Protein AF-A0A1J3E9P4-F1 (afdb_monomer_lite)

Radius of gyration: 23.49 Å; chains: 1; bounding box: 62×69×35 Å

Secondary structure (DSSP, 8-state):
-------------------------TT----HHHHHHHTT-SS--HHHHHHHHHT-SS---HHHHHHHHHHHHHHHSS-TTGGGSPPPHHHHHHTTT---

Foldseek 3Di:
DDDDDDDDDDDPDDDDPPDDDDDPPPPDQADPLCCVQDVPPPFDFLLNLVCCLVVVDPDPDPLSSVLSVQLNVVQPVVDPPRRRHGRHRVSSVVSVPDDD

Sequence (100 aa):
ESPEVEDRKGKKKRKTVAGGRTKEIHGRTGGPMWAALFSEVQKPTPSWIFDKLMRGRKYKDPLTRFRLALILLVEGLLCPRSGSTNIRCNVVEMVADIEG

Organism: Noccaea caerulescens (NCBI:txid107243)

pLDDT: mean 71.79, std 20.2, range [37.03, 93.06]

Structure (mmCIF, N/CA/C/O backbone):
data_AF-A0A1J3E9P4-F1
#
_entry.id   AF-A0A1J3E9P4-F1
#
loop_
_atom_site.group_PDB
_atom_site.id
_atom_site.type_symbol
_atom_site.label_atom_id
_atom_site.label_alt_id
_atom_site.label_comp_id
_atom_site.label_asym_id
_atom_site.label_entity_id
_atom_site.label_seq_id
_atom_site.pdbx_PDB_ins_code
_atom_site.Cartn_x
_atom_site.Cartn_y
_atom_site.Cartn_z
_atom_site.occupancy
_atom_site.B_iso_or_equiv
_atom_site.auth_seq_id
_atom_site.auth_comp_id
_atom_site.auth_asym_id
_atom_site.auth_atom_id
_atom_site.pdbx_PDB_model_num
ATOM 1 N N . GLU A 1 1 ? 49.844 49.357 26.075 1.00 37.50 1 GLU A N 1
ATOM 2 C CA . GLU A 1 1 ? 48.960 50.486 25.741 1.00 37.50 1 GLU A CA 1
ATOM 3 C C . GLU A 1 1 ? 48.121 50.064 24.538 1.00 37.50 1 GLU A C 1
ATOM 5 O O . GLU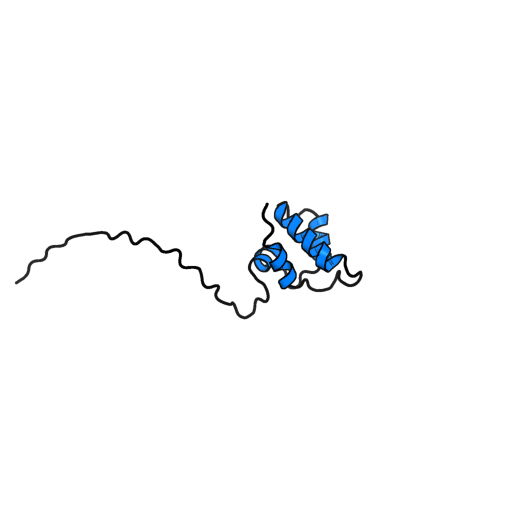 A 1 1 ? 48.699 49.713 23.517 1.00 37.50 1 GLU A O 1
ATOM 10 N N . SER A 1 2 ? 46.807 49.912 24.720 1.00 41.88 2 SER A N 1
ATOM 11 C CA . SER A 1 2 ? 45.831 49.598 23.654 1.00 41.88 2 SER A CA 1
ATOM 12 C C . SER A 1 2 ? 45.455 50.886 22.887 1.00 41.88 2 SER A C 1
ATOM 14 O O . SER A 1 2 ? 45.796 51.965 23.377 1.00 41.88 2 SER A O 1
ATOM 16 N N . PRO A 1 3 ? 44.755 50.831 21.731 1.00 45.28 3 PRO A N 1
ATOM 17 C CA . PRO A 1 3 ? 43.304 50.590 21.754 1.00 45.28 3 PRO A CA 1
ATOM 18 C C . PRO A 1 3 ? 42.741 49.713 20.614 1.00 45.28 3 PRO A C 1
ATOM 20 O O . PRO A 1 3 ? 43.375 49.443 19.597 1.00 45.28 3 PRO A O 1
ATOM 23 N N . GLU A 1 4 ? 41.508 49.269 20.854 1.00 42.12 4 GLU A N 1
ATOM 24 C CA . GLU A 1 4 ? 40.597 48.513 19.992 1.00 42.12 4 GLU A CA 1
ATOM 25 C C . GLU A 1 4 ? 40.088 49.317 18.783 1.00 42.12 4 GLU A C 1
ATOM 27 O O . GLU A 1 4 ? 39.876 50.522 18.899 1.00 42.12 4 GLU A O 1
ATOM 32 N N . VAL A 1 5 ? 39.752 48.628 17.680 1.00 44.06 5 VAL A N 1
ATOM 33 C CA . VAL A 1 5 ? 38.643 49.027 16.790 1.00 44.06 5 VAL A CA 1
ATOM 34 C C . VAL A 1 5 ? 37.921 47.772 16.276 1.00 44.06 5 VAL A C 1
ATOM 36 O O . VAL A 1 5 ? 38.511 46.906 15.630 1.00 44.06 5 VAL A O 1
ATOM 39 N N . GLU A 1 6 ? 36.635 47.685 16.610 1.00 40.22 6 GLU A N 1
ATOM 40 C CA . GLU A 1 6 ? 35.637 46.717 16.145 1.00 40.22 6 GLU A CA 1
ATOM 41 C C . GLU A 1 6 ? 35.254 47.015 14.682 1.00 40.22 6 GLU A C 1
ATOM 43 O O . GLU A 1 6 ? 34.965 48.162 14.354 1.00 40.22 6 GLU A O 1
ATOM 48 N N . ASP A 1 7 ? 35.176 46.002 13.809 1.00 38.69 7 ASP A N 1
ATOM 49 C CA . ASP A 1 7 ? 34.493 46.161 12.518 1.00 38.69 7 ASP A CA 1
ATOM 50 C C . ASP A 1 7 ? 33.708 44.899 12.124 1.00 38.69 7 ASP A C 1
ATOM 52 O O . ASP A 1 7 ? 34.223 43.780 12.017 1.00 38.69 7 ASP A O 1
ATOM 56 N N . ARG A 1 8 ? 32.398 45.090 11.956 1.00 48.12 8 ARG A N 1
ATOM 57 C CA . ARG A 1 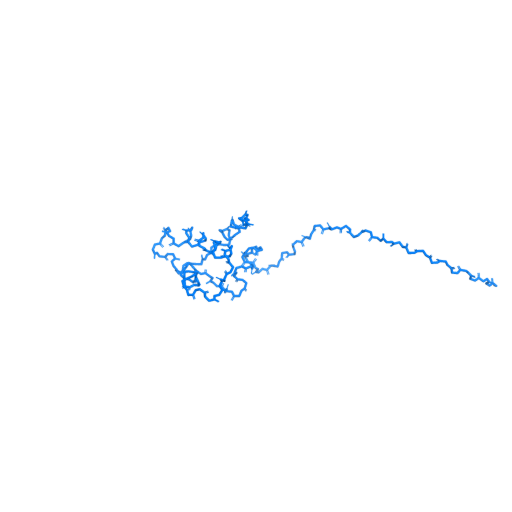8 ? 31.389 44.061 11.696 1.00 48.12 8 ARG A CA 1
ATOM 58 C C . ARG A 1 8 ? 31.323 43.781 10.200 1.00 48.12 8 ARG A C 1
ATOM 60 O O . ARG A 1 8 ? 30.944 44.651 9.421 1.00 48.12 8 ARG A O 1
ATOM 67 N N . LYS A 1 9 ? 31.530 42.529 9.775 1.00 37.59 9 LYS A N 1
ATOM 68 C CA . LYS A 1 9 ? 31.167 42.123 8.405 1.00 37.59 9 LYS A CA 1
ATOM 69 C C . LYS A 1 9 ? 30.545 40.734 8.346 1.00 37.59 9 LYS A C 1
ATOM 71 O O . LYS A 1 9 ? 31.221 39.708 8.367 1.00 37.59 9 LYS A O 1
ATOM 76 N N . GLY A 1 10 ? 29.217 40.724 8.239 1.00 40.47 10 GLY A N 1
ATOM 77 C CA . GLY A 1 10 ? 28.417 39.528 8.012 1.00 40.47 10 GLY A CA 1
ATOM 78 C C . GLY A 1 10 ? 28.803 38.821 6.710 1.00 40.47 10 GLY A C 1
ATOM 79 O O . GLY A 1 10 ? 28.803 39.414 5.633 1.00 40.47 10 GLY A O 1
ATOM 80 N N . LYS A 1 11 ? 29.094 37.520 6.804 1.00 38.94 11 LYS A N 1
ATOM 81 C CA . LYS A 1 11 ? 29.235 36.620 5.653 1.00 38.94 11 LYS A CA 1
ATOM 82 C C . LYS A 1 11 ? 28.049 35.660 5.615 1.00 38.94 11 LYS A C 1
ATOM 84 O O . LYS A 1 11 ? 27.980 34.681 6.353 1.00 38.94 11 LYS A O 1
ATOM 89 N N . LYS A 1 12 ? 27.117 35.953 4.708 1.00 44.59 12 LYS A N 1
ATOM 90 C CA . LYS A 1 12 ? 25.977 35.114 4.324 1.00 44.59 12 LYS A CA 1
ATOM 91 C C . LYS A 1 12 ? 26.516 33.832 3.669 1.00 44.59 12 LYS A C 1
ATOM 93 O O . LYS A 1 12 ? 26.876 33.830 2.494 1.00 44.59 12 LYS A O 1
ATOM 98 N N . LYS A 1 13 ? 26.644 32.746 4.439 1.00 39.47 13 LYS A N 1
ATOM 99 C CA . LYS A 1 13 ? 27.135 31.453 3.939 1.00 39.47 13 LYS A CA 1
ATOM 100 C C . LYS A 1 13 ? 25.971 30.702 3.287 1.00 39.47 13 LYS A C 1
ATOM 102 O O . LYS A 1 13 ? 25.055 30.253 3.971 1.00 39.47 13 LYS A O 1
ATOM 107 N N . ARG A 1 14 ? 25.995 30.617 1.951 1.00 40.28 14 ARG A N 1
ATOM 108 C CA . ARG A 1 14 ? 25.099 29.774 1.140 1.00 40.28 14 ARG A CA 1
ATOM 109 C C . ARG A 1 14 ? 25.147 28.352 1.705 1.00 40.28 14 ARG A C 1
ATOM 111 O O . ARG A 1 14 ? 26.210 27.735 1.718 1.00 40.28 14 ARG A O 1
ATOM 118 N N . LYS A 1 15 ? 24.016 27.862 2.215 1.00 38.28 15 LYS A N 1
ATOM 119 C CA . LYS A 1 15 ? 23.891 26.495 2.720 1.00 38.28 15 LYS A CA 1
ATOM 120 C C . LYS A 1 15 ? 23.755 25.584 1.504 1.00 38.28 15 LYS A C 1
ATOM 122 O O . LYS A 1 15 ? 22.714 25.546 0.858 1.00 38.28 15 LYS A O 1
ATOM 127 N N . THR A 1 16 ? 24.856 24.934 1.155 1.00 38.00 16 THR A N 1
ATOM 128 C CA . THR A 1 16 ? 24.878 23.796 0.244 1.00 38.00 16 THR A CA 1
ATOM 129 C C . THR A 1 16 ? 23.884 22.760 0.762 1.00 38.00 16 THR A C 1
ATOM 131 O O . THR A 1 16 ? 23.948 22.355 1.925 1.00 38.00 16 THR A O 1
ATOM 134 N N . VAL A 1 17 ? 22.926 22.363 -0.077 1.00 46.94 17 VAL A N 1
ATOM 135 C CA . VAL A 1 17 ? 22.041 21.231 0.208 1.00 46.94 17 VAL A CA 1
ATOM 136 C C . VAL A 1 17 ? 22.895 19.984 0.015 1.00 46.94 17 VAL A C 1
ATOM 138 O O . VAL A 1 17 ? 22.973 19.410 -1.065 1.00 46.94 17 VAL A O 1
ATOM 141 N N . ALA A 1 18 ? 23.665 19.653 1.049 1.00 41.66 18 ALA A N 1
ATOM 142 C CA . ALA A 1 18 ? 24.385 18.400 1.121 1.00 41.66 18 ALA A CA 1
ATOM 143 C C . ALA A 1 18 ? 23.341 17.282 1.105 1.00 41.66 18 ALA A C 1
ATOM 145 O O . ALA A 1 18 ? 22.479 17.236 1.985 1.00 41.66 18 ALA A O 1
ATOM 146 N N . GLY A 1 19 ? 23.422 16.420 0.088 1.00 46.09 19 GLY A N 1
ATOM 147 C CA . GLY A 1 19 ? 22.657 15.185 0.004 1.00 46.09 19 GLY A CA 1
ATOM 148 C C . GLY A 1 19 ? 22.719 14.467 1.345 1.00 46.09 19 GLY A C 1
ATOM 149 O O . GLY A 1 19 ? 23.799 14.121 1.836 1.00 46.09 19 GLY A O 1
ATOM 150 N N . GLY A 1 20 ? 21.554 14.343 1.977 1.00 37.03 20 GLY A N 1
ATOM 151 C CA . GLY A 1 20 ? 21.421 13.697 3.267 1.00 37.03 20 GLY A CA 1
ATOM 152 C C . GLY A 1 20 ? 21.836 12.244 3.122 1.00 37.03 20 GLY A C 1
ATOM 153 O O . GLY A 1 20 ? 21.148 11.464 2.472 1.00 37.03 20 GLY A O 1
ATOM 154 N N . ARG A 1 21 ? 22.966 11.877 3.730 1.00 48.19 21 ARG A N 1
ATOM 155 C CA . ARG A 1 21 ? 23.292 10.476 3.985 1.00 48.19 21 ARG A CA 1
ATOM 156 C C . ARG A 1 21 ? 22.200 9.932 4.894 1.00 48.19 21 ARG A C 1
ATOM 158 O O . ARG A 1 21 ? 22.135 10.304 6.067 1.00 48.19 21 ARG A O 1
ATOM 165 N N . THR A 1 22 ? 21.337 9.090 4.340 1.00 50.69 22 THR A N 1
ATOM 166 C CA . THR A 1 22 ? 20.405 8.267 5.103 1.00 50.69 22 THR A CA 1
ATOM 167 C C . THR A 1 22 ? 21.230 7.482 6.112 1.00 50.69 22 THR A C 1
ATOM 169 O O . THR A 1 22 ? 22.013 6.612 5.742 1.00 50.69 22 THR A O 1
ATOM 172 N N . LYS A 1 23 ? 21.127 7.846 7.394 1.00 45.09 23 LYS A N 1
ATOM 173 C CA . LYS A 1 23 ? 21.673 7.026 8.472 1.00 45.09 23 LYS A CA 1
ATOM 174 C C . LYS A 1 23 ? 20.897 5.717 8.436 1.00 45.09 23 LYS A C 1
ATOM 176 O O . LYS A 1 23 ? 19.690 5.727 8.672 1.00 45.09 23 LYS A O 1
ATOM 181 N N . GLU A 1 24 ? 21.575 4.625 8.108 1.00 41.34 24 GLU A N 1
ATOM 182 C CA . GLU A 1 24 ? 21.018 3.284 8.232 1.00 41.34 24 GLU A CA 1
ATOM 183 C C . GLU A 1 24 ? 20.660 3.046 9.699 1.00 41.34 24 GLU A C 1
ATOM 185 O O . GLU A 1 24 ? 21.519 2.845 10.559 1.00 41.34 24 GLU A O 1
ATOM 190 N N . ILE A 1 25 ? 19.365 3.127 9.998 1.00 51.06 25 ILE A N 1
ATOM 191 C CA . ILE A 1 25 ? 18.820 2.695 11.278 1.00 51.06 25 ILE A CA 1
ATOM 192 C C . ILE A 1 25 ? 18.791 1.169 11.214 1.00 51.06 25 ILE A C 1
ATOM 194 O O . ILE A 1 25 ? 17.842 0.574 10.700 1.00 51.06 25 ILE A O 1
ATOM 198 N N . HIS A 1 26 ? 19.867 0.551 11.702 1.00 39.38 26 HIS A N 1
ATOM 199 C CA . HIS A 1 26 ? 19.967 -0.888 11.928 1.00 39.38 26 HIS A CA 1
ATOM 200 C C . HIS A 1 26 ? 18.721 -1.359 12.700 1.00 39.38 26 HIS A C 1
ATOM 202 O O . HIS A 1 26 ? 18.535 -1.009 13.864 1.00 39.38 26 HIS A O 1
ATOM 208 N N . GLY A 1 27 ? 17.831 -2.087 12.016 1.00 48.59 27 GLY A N 1
ATOM 209 C CA . GLY A 1 27 ? 16.582 -2.623 12.573 1.00 48.59 27 GLY A CA 1
ATOM 210 C C . GLY A 1 27 ? 15.295 -2.263 11.816 1.00 48.59 27 GLY A C 1
ATOM 211 O O . GLY A 1 27 ? 14.269 -2.891 12.064 1.00 48.59 27 GLY A O 1
ATOM 212 N N . ARG A 1 28 ? 15.313 -1.308 10.871 1.00 53.47 28 ARG A N 1
ATOM 213 C CA . ARG A 1 28 ? 14.177 -1.055 9.960 1.00 53.47 28 ARG A CA 1
ATOM 214 C C . ARG A 1 28 ? 14.441 -1.694 8.604 1.00 53.47 28 ARG A C 1
ATOM 216 O O . ARG A 1 28 ? 15.205 -1.171 7.807 1.00 53.47 28 ARG A O 1
ATOM 223 N N . THR A 1 29 ? 13.778 -2.802 8.314 1.00 66.06 29 THR A N 1
ATOM 224 C CA . THR A 1 29 ? 13.893 -3.521 7.035 1.00 66.06 29 THR A CA 1
ATOM 225 C C . THR A 1 29 ? 13.146 -2.854 5.867 1.00 66.06 29 THR A C 1
ATOM 227 O O . THR A 1 29 ? 12.849 -3.535 4.893 1.00 66.06 29 THR A O 1
ATOM 230 N N . GLY A 1 30 ? 12.823 -1.554 5.919 1.00 71.06 30 GLY A N 1
ATOM 231 C CA . GLY A 1 30 ? 12.018 -0.866 4.897 1.00 71.06 30 GLY A CA 1
ATOM 232 C C . GLY A 1 30 ? 12.521 0.544 4.575 1.00 71.06 30 GLY A C 1
ATOM 233 O O . GLY A 1 30 ? 13.046 1.228 5.456 1.00 71.06 30 GLY A O 1
ATOM 234 N N . GLY A 1 31 ? 12.372 0.958 3.313 1.00 88.94 31 GLY A N 1
ATOM 235 C CA . GLY A 1 31 ? 12.791 2.263 2.806 1.00 88.94 31 GLY A CA 1
ATOM 236 C C . GLY A 1 31 ? 11.770 3.383 3.071 1.00 88.94 31 GLY A C 1
ATOM 237 O O . GLY A 1 31 ? 10.874 3.240 3.914 1.00 88.94 31 GLY A O 1
ATOM 238 N N . PRO A 1 32 ? 11.920 4.544 2.403 1.00 91.44 32 PRO A N 1
ATOM 239 C CA . PRO A 1 32 ? 11.054 5.703 2.608 1.00 91.44 32 PRO A CA 1
ATOM 240 C C . PRO A 1 32 ? 9.576 5.413 2.326 1.00 91.44 32 PRO A C 1
ATOM 242 O O . PRO A 1 32 ? 8.718 5.869 3.087 1.00 91.44 32 PRO A O 1
ATOM 245 N N . MET A 1 33 ? 9.268 4.635 1.280 1.00 92.19 33 MET A N 1
ATOM 246 C CA . MET A 1 33 ? 7.881 4.322 0.926 1.00 92.19 33 MET A CA 1
ATOM 247 C C . MET A 1 33 ? 7.252 3.376 1.947 1.00 92.19 33 MET A C 1
ATOM 249 O O . MET A 1 33 ? 6.117 3.587 2.383 1.00 92.19 33 MET A O 1
ATOM 253 N N . TRP A 1 34 ? 8.013 2.387 2.423 1.00 92.38 34 TRP A N 1
ATOM 254 C CA . TRP A 1 34 ? 7.576 1.542 3.528 1.00 92.38 34 TRP A CA 1
ATOM 255 C C . TRP A 1 34 ? 7.234 2.358 4.773 1.00 92.38 34 TRP A C 1
ATOM 257 O O . TRP A 1 34 ? 6.185 2.152 5.383 1.00 92.38 34 TRP A O 1
ATOM 267 N N . ALA A 1 35 ? 8.088 3.312 5.147 1.00 90.38 35 ALA A N 1
ATOM 268 C CA . ALA A 1 35 ? 7.831 4.171 6.297 1.00 90.38 35 ALA A CA 1
ATOM 269 C C . ALA A 1 35 ? 6.566 5.029 6.108 1.00 90.38 35 ALA A C 1
ATOM 271 O O . ALA A 1 35 ? 5.784 5.177 7.051 1.00 90.38 35 ALA A O 1
ATOM 272 N N . ALA A 1 36 ? 6.329 5.548 4.901 1.00 89.88 36 ALA A N 1
ATOM 273 C CA . ALA A 1 36 ? 5.143 6.344 4.595 1.00 89.88 36 ALA A CA 1
ATOM 274 C C . ALA A 1 36 ? 3.837 5.535 4.707 1.00 89.88 36 ALA A C 1
ATOM 276 O O . ALA A 1 36 ? 2.831 6.050 5.191 1.00 89.88 36 ALA A O 1
ATOM 277 N N . LEU A 1 37 ? 3.851 4.262 4.298 1.00 89.75 37 LEU A N 1
ATOM 278 C CA . LEU A 1 37 ? 2.647 3.426 4.251 1.00 89.75 37 LEU A CA 1
ATOM 279 C C . LEU A 1 37 ? 2.415 2.598 5.525 1.00 89.75 37 LEU A C 1
ATOM 281 O O . LEU A 1 37 ? 1.264 2.408 5.932 1.00 89.75 37 LEU A O 1
ATOM 285 N N . PHE A 1 38 ? 3.486 2.117 6.164 1.00 89.94 38 PHE A N 1
ATOM 286 C CA . PHE A 1 38 ? 3.432 1.059 7.181 1.00 89.94 38 PHE A CA 1
ATOM 287 C C . PHE A 1 38 ? 4.213 1.362 8.468 1.00 89.94 38 PHE A C 1
ATOM 289 O O . PHE A 1 38 ? 4.386 0.461 9.283 1.00 89.94 38 PHE A O 1
ATOM 296 N N . SER A 1 39 ? 4.663 2.599 8.712 1.00 86.56 39 SER A N 1
ATOM 297 C CA . SER A 1 39 ? 5.427 2.949 9.932 1.00 86.56 39 SER A CA 1
ATOM 298 C C . SER A 1 39 ? 4.748 2.560 11.253 1.00 86.56 39 SER A C 1
ATOM 300 O O . SER A 1 39 ? 5.435 2.251 12.223 1.00 86.56 39 SER A O 1
ATOM 302 N N . GLU A 1 40 ? 3.416 2.537 11.289 1.00 85.25 40 GLU A N 1
ATOM 303 C CA . GLU A 1 40 ? 2.611 2.161 12.461 1.00 85.25 40 GLU A CA 1
ATOM 304 C C . GLU A 1 40 ? 2.177 0.683 12.468 1.00 85.25 40 GLU A C 1
ATOM 306 O O . GLU A 1 40 ? 1.421 0.257 13.342 1.00 85.25 40 GLU A O 1
ATOM 311 N N . VAL A 1 41 ? 2.574 -0.103 11.466 1.00 85.00 41 VAL A N 1
ATOM 312 C CA . VAL A 1 41 ? 2.063 -1.458 11.234 1.00 85.00 41 VAL A CA 1
ATOM 313 C C . VAL A 1 41 ? 3.218 -2.446 11.298 1.00 85.00 41 VAL A C 1
ATOM 315 O O . VAL A 1 41 ? 4.085 -2.461 10.434 1.00 85.00 41 VAL A O 1
ATOM 318 N N . GLN A 1 42 ? 3.217 -3.311 12.314 1.00 80.69 42 GLN A N 1
ATOM 319 C CA . GLN A 1 42 ? 4.311 -4.267 12.516 1.00 80.69 42 GLN A CA 1
ATOM 320 C C . GLN A 1 42 ? 4.449 -5.289 11.377 1.00 80.69 42 GLN A C 1
ATOM 322 O O . GLN A 1 42 ? 5.560 -5.631 10.985 1.00 80.69 42 GLN A O 1
ATOM 327 N N . LYS A 1 43 ? 3.325 -5.822 10.889 1.00 84.38 43 LYS A N 1
ATOM 328 C CA . LYS A 1 43 ? 3.274 -6.907 9.899 1.00 84.38 43 LYS A CA 1
ATOM 329 C C . LYS A 1 43 ? 2.114 -6.660 8.934 1.00 84.38 43 LYS A C 1
ATOM 331 O O . LYS A 1 43 ? 1.032 -7.215 9.132 1.00 84.38 43 LYS A O 1
ATOM 336 N N . PRO A 1 44 ? 2.275 -5.747 7.962 1.00 89.19 44 PRO A N 1
ATOM 337 C CA . PRO A 1 44 ? 1.223 -5.471 6.998 1.00 89.19 44 PRO A CA 1
ATOM 338 C C . PRO A 1 44 ? 1.048 -6.675 6.064 1.00 89.19 44 PRO A C 1
ATOM 340 O O . PRO A 1 44 ? 2.027 -7.262 5.599 1.00 89.19 44 PRO A O 1
ATOM 343 N N . THR A 1 45 ? -0.205 -7.031 5.788 1.00 90.94 45 THR A N 1
ATOM 344 C CA . THR A 1 45 ? -0.569 -8.131 4.886 1.00 90.94 45 THR A CA 1
ATOM 345 C C . THR A 1 45 ? -1.500 -7.638 3.775 1.00 90.94 45 THR A C 1
ATOM 347 O O . THR A 1 45 ? -2.151 -6.598 3.937 1.00 90.94 45 THR A O 1
ATOM 350 N N . PRO A 1 46 ? -1.628 -8.371 2.655 1.00 90.69 46 PRO A N 1
ATOM 351 C CA . PRO A 1 46 ? -2.603 -8.049 1.617 1.00 90.69 46 PRO A CA 1
ATOM 352 C C . PRO A 1 46 ? -4.038 -7.931 2.155 1.00 90.69 46 PRO A C 1
ATOM 354 O O . PRO A 1 46 ? -4.729 -6.966 1.831 1.00 90.69 46 PRO A O 1
ATOM 357 N N . SER A 1 47 ? -4.471 -8.820 3.062 1.00 87.81 47 SER A N 1
ATOM 358 C CA . SER A 1 47 ? -5.797 -8.703 3.692 1.00 87.81 47 SER A CA 1
ATOM 359 C C . SER A 1 47 ? -5.944 -7.421 4.513 1.00 87.81 47 SER A C 1
ATOM 361 O O . SER A 1 47 ? -7.000 -6.791 4.488 1.00 87.81 47 SER A O 1
ATOM 363 N N . TRP A 1 48 ? -4.883 -6.985 5.201 1.00 88.25 48 TRP A N 1
ATOM 364 C CA . TRP A 1 48 ? -4.893 -5.707 5.913 1.00 88.25 48 TRP A CA 1
ATOM 365 C C . TRP A 1 48 ? -5.080 -4.529 4.949 1.00 88.25 48 TRP A C 1
ATOM 367 O O . TRP A 1 48 ? -5.868 -3.627 5.235 1.00 88.25 48 TRP A O 1
ATOM 377 N N . ILE A 1 49 ? -4.407 -4.542 3.792 1.00 89.62 49 ILE A N 1
ATOM 378 C CA . ILE A 1 49 ? -4.581 -3.507 2.763 1.00 89.62 49 ILE A CA 1
ATOM 379 C C . ILE A 1 49 ? -6.012 -3.513 2.223 1.00 89.62 49 ILE A C 1
ATOM 381 O O . ILE A 1 49 ? -6.637 -2.451 2.162 1.00 89.62 49 ILE A O 1
ATOM 385 N N . PHE A 1 50 ? -6.540 -4.687 1.870 1.00 87.50 50 PHE A N 1
ATOM 386 C CA . PHE A 1 50 ? -7.902 -4.839 1.361 1.00 87.50 50 PHE A CA 1
ATOM 387 C C . PHE A 1 50 ? -8.928 -4.241 2.333 1.00 87.50 50 PHE A C 1
ATOM 389 O O . PHE A 1 50 ? -9.722 -3.380 1.951 1.00 87.50 50 PHE A O 1
ATOM 396 N N . ASP A 1 51 ? -8.829 -4.585 3.619 1.00 86.44 51 ASP A N 1
ATOM 397 C CA . ASP A 1 51 ? -9.673 -4.028 4.676 1.00 86.44 51 ASP A CA 1
ATOM 398 C C . ASP A 1 51 ? -9.594 -2.498 4.748 1.00 86.44 51 ASP A C 1
ATOM 400 O O . ASP A 1 51 ? -10.608 -1.826 4.959 1.00 86.44 51 ASP A O 1
ATOM 404 N N . LYS A 1 52 ? -8.399 -1.915 4.591 1.00 85.56 52 LYS A N 1
ATOM 405 C CA . LYS A 1 52 ? -8.210 -0.458 4.644 1.00 85.56 52 LYS A CA 1
ATOM 406 C C . LYS A 1 52 ? -8.770 0.255 3.418 1.00 85.56 52 LYS A C 1
ATOM 408 O O . LYS A 1 52 ? -9.363 1.324 3.584 1.00 85.56 52 LYS A O 1
ATOM 413 N N . LEU A 1 53 ? -8.611 -0.323 2.230 1.00 86.94 53 LEU A N 1
ATOM 414 C CA . LEU A 1 53 ? -9.147 0.224 0.984 1.00 86.94 53 LEU A CA 1
ATOM 415 C C . LEU A 1 53 ? -10.680 0.170 0.966 1.00 86.94 53 LEU A C 1
ATOM 417 O O . LEU A 1 53 ? -11.318 1.184 0.674 1.00 86.94 53 LEU A O 1
ATOM 421 N N . MET A 1 54 ? -11.262 -0.966 1.364 1.00 82.75 54 MET A N 1
ATOM 422 C CA . MET A 1 54 ? -12.714 -1.183 1.374 1.00 82.75 54 MET A CA 1
ATOM 423 C C . MET A 1 54 ? -13.422 -0.386 2.466 1.00 82.75 54 MET A C 1
ATOM 425 O O . MET A 1 54 ? -14.492 0.171 2.239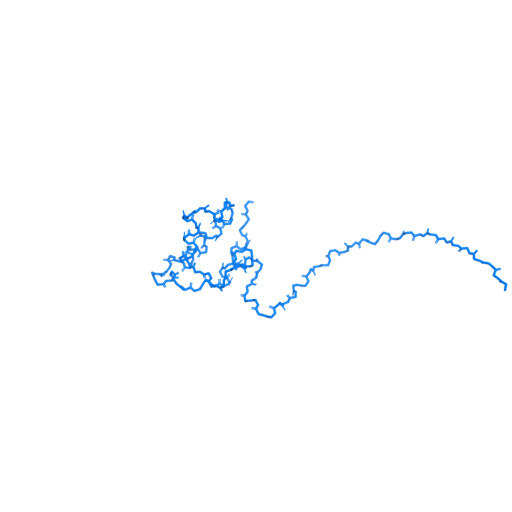 1.00 82.75 54 MET A O 1
ATOM 429 N N . ARG A 1 55 ? -12.819 -0.272 3.657 1.00 75.38 55 ARG A N 1
ATOM 430 C CA . ARG A 1 55 ? -13.425 0.488 4.761 1.00 75.38 55 ARG A CA 1
ATOM 431 C C . ARG A 1 55 ? -13.257 1.999 4.614 1.00 75.38 55 ARG A C 1
ATOM 433 O O . ARG A 1 55 ? -13.806 2.719 5.438 1.00 75.38 55 ARG A O 1
ATOM 440 N N . GLY A 1 56 ? -12.479 2.493 3.645 1.00 62.88 56 GLY A N 1
ATOM 441 C CA . GLY A 1 56 ? -12.393 3.908 3.242 1.00 62.88 56 GLY A CA 1
ATOM 442 C C . GLY A 1 56 ? -11.952 4.934 4.302 1.00 62.88 56 GLY A C 1
ATOM 443 O O . GLY A 1 56 ? -11.803 6.109 3.979 1.00 62.88 56 GLY A O 1
ATOM 444 N N . ARG A 1 57 ? -11.731 4.531 5.563 1.00 65.56 57 ARG A N 1
ATOM 445 C CA . ARG A 1 57 ? -11.552 5.455 6.697 1.00 65.56 57 ARG A CA 1
ATOM 446 C C . ARG A 1 57 ? -10.113 5.915 6.948 1.00 65.56 57 ARG A C 1
ATOM 448 O O . ARG A 1 57 ? -9.950 6.988 7.514 1.00 65.56 57 ARG A O 1
ATOM 455 N N . LYS A 1 58 ? -9.081 5.145 6.562 1.00 67.75 58 LYS A N 1
ATOM 456 C CA . LYS A 1 58 ? -7.667 5.482 6.873 1.00 67.75 58 LYS A CA 1
ATOM 457 C C . LYS A 1 58 ? -6.942 6.221 5.739 1.00 67.75 58 LYS A C 1
ATOM 459 O O . LYS A 1 58 ? -6.087 7.047 6.023 1.00 67.75 58 LYS A O 1
ATOM 464 N N . TYR A 1 59 ? -7.310 5.981 4.479 1.00 75.75 59 TYR A N 1
ATOM 465 C CA . TYR A 1 59 ? -6.614 6.548 3.319 1.00 75.75 59 TYR A CA 1
ATOM 466 C C . TYR A 1 59 ? -7.617 7.227 2.382 1.00 75.75 59 TYR A C 1
ATOM 468 O O . TYR A 1 59 ? -8.276 6.573 1.571 1.00 75.75 59 TYR A O 1
ATOM 476 N N . LYS A 1 60 ? -7.773 8.546 2.558 1.00 76.31 60 LYS A N 1
ATOM 477 C CA . LYS A 1 60 ? -8.578 9.409 1.673 1.00 76.31 60 LYS A CA 1
ATOM 478 C C . LYS A 1 60 ? -7.775 9.919 0.477 1.00 76.31 60 LYS A C 1
ATOM 480 O O . LYS A 1 60 ? -8.368 10.201 -0.555 1.00 76.31 60 LYS A O 1
ATOM 485 N N . ASP A 1 61 ? -6.455 10.003 0.626 1.00 87.62 61 ASP A N 1
ATOM 486 C CA . ASP A 1 61 ? -5.539 10.428 -0.426 1.00 87.62 61 ASP A CA 1
ATOM 487 C C . ASP A 1 61 ? -5.577 9.452 -1.623 1.00 87.62 61 ASP A C 1
ATOM 489 O O . ASP A 1 61 ? -5.277 8.264 -1.440 1.00 87.62 61 ASP A O 1
ATOM 493 N N . PRO A 1 62 ? -5.963 9.909 -2.831 1.00 89.19 62 PRO A N 1
ATOM 494 C CA . PRO A 1 62 ? -6.079 9.051 -4.008 1.00 89.19 62 PRO A CA 1
ATOM 495 C C . PRO A 1 62 ? -4.773 8.341 -4.376 1.00 89.19 62 PRO A C 1
ATOM 497 O O . PRO A 1 62 ? -4.803 7.152 -4.693 1.00 89.19 62 PRO A O 1
ATOM 500 N N . LEU A 1 63 ? -3.631 9.027 -4.272 1.00 90.44 63 LEU A N 1
ATOM 501 C CA . LEU A 1 63 ? -2.324 8.471 -4.629 1.00 90.44 63 LEU A CA 1
ATOM 502 C C . LEU A 1 63 ? -1.923 7.327 -3.689 1.00 90.44 63 LEU A C 1
ATOM 504 O O . LEU A 1 63 ? -1.513 6.254 -4.130 1.00 90.44 63 LEU A O 1
ATOM 508 N N . THR A 1 64 ? -2.116 7.508 -2.385 1.00 91.06 64 THR A N 1
ATOM 509 C CA . THR A 1 64 ? -1.881 6.463 -1.384 1.00 91.06 64 THR A CA 1
ATOM 510 C C . THR A 1 64 ? -2.804 5.267 -1.601 1.00 91.06 64 THR A C 1
ATOM 512 O O . THR A 1 64 ? -2.357 4.122 -1.529 1.00 91.06 64 THR A O 1
ATOM 515 N N . ARG A 1 65 ? -4.087 5.503 -1.913 1.00 91.25 65 ARG A N 1
ATOM 516 C CA . ARG A 1 65 ? -5.028 4.421 -2.252 1.00 91.25 65 ARG A CA 1
ATOM 517 C C . ARG A 1 65 ? -4.568 3.650 -3.486 1.00 91.25 65 ARG A C 1
ATOM 519 O O . ARG A 1 65 ? -4.635 2.424 -3.481 1.00 91.25 65 ARG A O 1
ATOM 526 N N . PHE A 1 66 ? -4.089 4.354 -4.507 1.00 92.06 66 PHE A N 1
ATOM 527 C CA . PHE A 1 66 ? -3.579 3.747 -5.729 1.00 92.06 66 PHE A CA 1
ATOM 528 C C . PHE A 1 66 ? -2.335 2.890 -5.464 1.00 92.06 66 PHE A C 1
ATOM 530 O O . PHE A 1 66 ? -2.321 1.712 -5.815 1.00 92.06 66 PHE A O 1
ATOM 537 N N . ARG A 1 67 ? -1.341 3.417 -4.736 1.00 93.06 67 ARG A N 1
ATOM 538 C CA . ARG A 1 67 ? -0.138 2.664 -4.334 1.00 93.06 67 ARG A CA 1
ATOM 539 C C . ARG A 1 67 ? -0.482 1.404 -3.533 1.00 93.06 67 ARG A C 1
ATOM 541 O O . ARG A 1 67 ? 0.047 0.332 -3.813 1.00 93.06 67 ARG A O 1
ATOM 548 N N . LEU A 1 68 ? -1.413 1.500 -2.582 1.00 91.94 68 LEU A N 1
ATOM 549 C CA . LEU A 1 68 ? -1.898 0.347 -1.817 1.00 91.94 68 LEU A CA 1
ATOM 550 C C . LEU A 1 68 ? -2.609 -0.688 -2.704 1.00 91.94 68 LEU A C 1
ATOM 552 O O . LEU A 1 68 ? -2.391 -1.885 -2.529 1.00 91.94 68 LEU A O 1
ATOM 556 N N . ALA A 1 69 ? -3.428 -0.252 -3.667 1.00 90.69 69 ALA A N 1
ATOM 557 C CA . ALA A 1 69 ? -4.099 -1.150 -4.607 1.00 90.69 69 ALA A CA 1
ATOM 558 C C . ALA A 1 69 ? -3.102 -1.899 -5.508 1.00 90.69 69 ALA A C 1
ATOM 560 O O . ALA A 1 69 ? -3.282 -3.088 -5.758 1.00 90.69 69 ALA A O 1
ATOM 561 N N . LEU A 1 70 ? -2.021 -1.243 -5.937 1.00 91.81 70 LEU A N 1
ATOM 562 C CA . LEU A 1 70 ? -0.952 -1.881 -6.709 1.00 91.81 70 LEU A CA 1
ATOM 563 C C . LEU A 1 70 ? -0.179 -2.914 -5.887 1.00 91.81 70 LEU A C 1
ATOM 565 O O . LEU A 1 70 ? 0.053 -4.023 -6.363 1.00 91.81 70 LEU A O 1
ATOM 569 N N . ILE A 1 71 ? 0.159 -2.595 -4.634 1.00 91.50 71 ILE A N 1
ATOM 570 C CA . ILE A 1 71 ? 0.781 -3.567 -3.723 1.00 91.50 71 ILE A CA 1
ATOM 571 C C . ILE A 1 71 ? -0.143 -4.778 -3.537 1.00 91.50 71 ILE A C 1
ATOM 573 O O . ILE A 1 71 ? 0.311 -5.918 -3.599 1.00 91.50 71 ILE A O 1
ATOM 577 N N . LEU A 1 72 ? -1.447 -4.545 -3.360 1.00 89.56 72 LEU A N 1
ATOM 578 C CA . LEU A 1 72 ? -2.444 -5.607 -3.244 1.00 89.56 72 LEU A CA 1
ATOM 579 C C . LEU A 1 72 ? -2.561 -6.449 -4.525 1.00 89.56 72 LEU A C 1
ATOM 581 O O . LEU A 1 72 ? -2.752 -7.657 -4.435 1.00 89.56 72 LEU A O 1
ATOM 585 N N . LEU A 1 73 ? -2.425 -5.850 -5.706 1.00 87.50 73 LEU A N 1
ATOM 586 C CA . LEU A 1 73 ? -2.408 -6.578 -6.974 1.00 87.50 73 LEU A CA 1
ATOM 587 C C . LEU A 1 73 ? -1.182 -7.497 -7.073 1.00 87.50 73 LEU A C 1
ATOM 589 O O . LEU A 1 73 ? -1.323 -8.671 -7.409 1.00 87.50 73 LEU A O 1
ATOM 593 N N . VAL A 1 74 ? 0.002 -6.988 -6.731 1.00 86.19 74 VAL A N 1
ATOM 594 C CA . VAL A 1 74 ? 1.265 -7.735 -6.840 1.00 86.19 74 VAL A CA 1
ATOM 595 C C . VAL A 1 74 ? 1.385 -8.829 -5.771 1.00 86.19 74 VAL A C 1
ATOM 597 O O . VAL A 1 74 ? 1.822 -9.936 -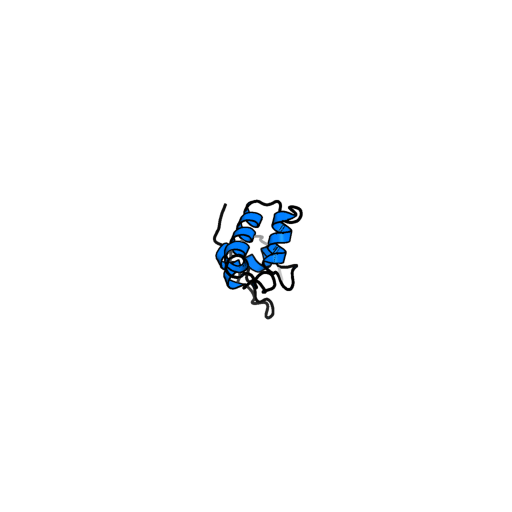6.073 1.00 86.19 74 VAL A O 1
ATOM 600 N N . GLU A 1 75 ? 0.991 -8.551 -4.527 1.00 83.56 75 GLU A N 1
ATOM 601 C CA . GLU A 1 75 ? 1.152 -9.481 -3.396 1.00 83.56 75 GLU A CA 1
ATOM 602 C C . GLU A 1 75 ? -0.120 -10.296 -3.094 1.00 83.56 75 GLU A C 1
ATOM 604 O O . GLU A 1 75 ? -0.040 -11.414 -2.587 1.00 83.56 75 GLU A O 1
ATOM 609 N N . GLY A 1 76 ? -1.309 -9.764 -3.387 1.00 70.56 76 GLY A N 1
ATOM 610 C CA . GLY A 1 76 ? -2.599 -10.340 -2.987 1.00 70.56 76 GLY A CA 1
ATOM 611 C C . GLY A 1 76 ? -3.318 -11.162 -4.056 1.00 70.56 76 GLY A C 1
ATOM 612 O O . GLY A 1 76 ? -3.986 -12.131 -3.710 1.00 70.56 76 GLY A O 1
ATOM 613 N N . LEU A 1 77 ? -3.195 -10.822 -5.344 1.00 66.88 77 LEU A N 1
ATOM 614 C CA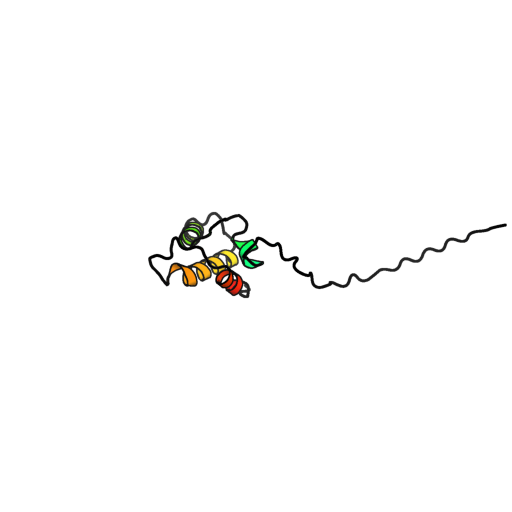 . LEU A 1 77 ? -3.939 -11.526 -6.401 1.00 66.88 77 LEU A CA 1
ATOM 615 C C . LEU A 1 77 ? -3.213 -12.758 -6.960 1.00 66.88 77 LEU A C 1
ATOM 617 O O . LEU A 1 77 ? -3.863 -13.641 -7.512 1.00 66.88 77 LEU A O 1
ATOM 621 N N . LEU A 1 78 ? -1.896 -12.878 -6.768 1.00 58.84 78 LEU A N 1
ATOM 622 C CA . LEU A 1 78 ? -1.130 -14.015 -7.296 1.00 58.84 78 LEU A CA 1
ATOM 623 C C . LEU A 1 78 ? -1.204 -15.293 -6.435 1.00 58.84 78 LEU A C 1
ATOM 625 O O . LEU A 1 78 ? -0.693 -16.327 -6.861 1.00 58.84 78 LEU A O 1
ATOM 629 N N . CYS A 1 79 ? -1.837 -15.284 -5.250 1.00 55.59 79 CYS A N 1
ATOM 630 C CA . CYS A 1 79 ? -2.001 -16.506 -4.451 1.00 55.59 79 CYS A CA 1
ATOM 631 C C . CYS A 1 79 ? -3.184 -16.438 -3.458 1.00 55.59 79 CYS A C 1
ATOM 633 O O . CYS A 1 79 ? -3.172 -15.617 -2.550 1.00 55.59 79 CYS A O 1
ATOM 635 N N . PRO A 1 80 ? -4.153 -17.372 -3.492 1.00 53.94 80 PRO A N 1
ATOM 636 C CA . PRO A 1 80 ? -5.249 -17.438 -2.511 1.00 53.94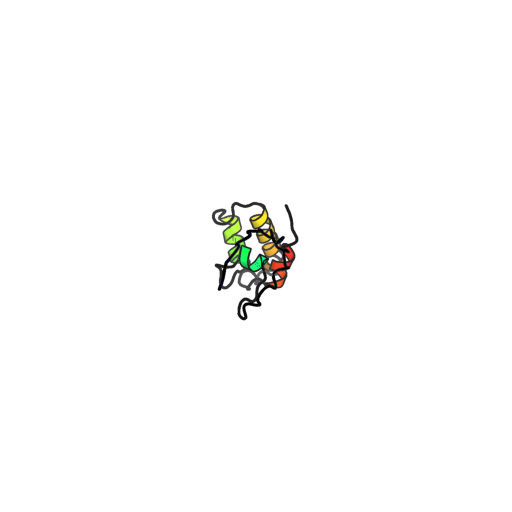 80 PRO A CA 1
ATOM 637 C C . PRO A 1 80 ? -4.803 -17.590 -1.041 1.00 53.94 80 PRO A C 1
ATOM 639 O O . PRO A 1 80 ? -5.575 -17.313 -0.128 1.00 53.94 80 PRO A O 1
ATOM 642 N N . ARG A 1 81 ? -3.556 -18.027 -0.793 1.00 59.72 81 ARG A N 1
ATOM 643 C CA . ARG A 1 81 ? -2.940 -18.118 0.545 1.00 59.72 81 ARG A CA 1
ATOM 644 C C . ARG A 1 81 ? -2.138 -16.871 0.956 1.00 59.72 81 ARG A C 1
ATOM 646 O O . ARG A 1 81 ? -1.668 -16.829 2.090 1.00 59.72 81 ARG A O 1
ATOM 653 N N . SER A 1 82 ? -1.968 -15.863 0.092 1.00 64.38 82 SER A N 1
ATOM 654 C CA . SER A 1 82 ? -1.129 -14.690 0.398 1.00 64.38 82 SER A CA 1
ATOM 655 C C . SER A 1 82 ? -1.813 -13.619 1.248 1.00 64.38 82 SER A C 1
ATOM 657 O O . SER A 1 82 ? -1.147 -12.720 1.749 1.00 64.38 82 SER A O 1
ATOM 659 N N . GLY A 1 83 ? -3.119 -13.723 1.515 1.00 69.81 83 GLY A N 1
ATOM 660 C CA . GLY A 1 83 ? -3.827 -12.749 2.360 1.00 69.81 83 GLY A CA 1
ATOM 661 C C . GLY A 1 83 ? -3.191 -12.537 3.745 1.00 69.81 83 GLY A C 1
ATOM 662 O O . GLY A 1 83 ? -3.233 -11.433 4.294 1.00 69.81 83 GLY A O 1
ATOM 663 N N . SER A 1 84 ? -2.551 -13.576 4.289 1.00 80.12 84 SER A N 1
ATOM 664 C CA . SER A 1 84 ? -1.859 -13.557 5.582 1.00 80.12 84 SER A CA 1
ATOM 665 C C . SER A 1 84 ? -0.337 -13.432 5.486 1.00 80.12 84 SER A C 1
ATOM 667 O O . SER A 1 84 ? 0.322 -13.382 6.524 1.00 80.12 84 SER A O 1
ATOM 669 N N . THR A 1 85 ? 0.250 -13.420 4.285 1.00 84.94 85 THR A N 1
ATOM 670 C CA . THR A 1 85 ? 1.703 -13.268 4.148 1.00 84.94 85 THR A CA 1
ATOM 671 C C . THR A 1 85 ? 2.104 -11.818 4.368 1.00 84.94 85 THR A C 1
ATOM 673 O O . THR A 1 85 ? 1.376 -10.892 4.008 1.00 84.94 85 THR A O 1
ATOM 676 N N . ASN A 1 86 ? 3.275 -11.614 4.968 1.00 88.12 86 ASN A N 1
ATOM 677 C CA . ASN A 1 86 ? 3.825 -10.274 5.117 1.00 88.12 86 ASN A CA 1
ATOM 678 C C . ASN A 1 86 ? 4.177 -9.711 3.743 1.00 88.12 86 ASN A C 1
ATOM 680 O O . ASN A 1 86 ? 4.810 -10.391 2.936 1.00 88.12 86 ASN A O 1
ATOM 684 N N . ILE A 1 87 ? 3.815 -8.454 3.524 1.00 89.25 87 ILE A N 1
ATOM 685 C CA . ILE A 1 87 ? 4.204 -7.715 2.327 1.00 89.25 87 ILE A CA 1
ATOM 686 C C . ILE A 1 87 ? 5.720 -7.534 2.331 1.00 89.25 87 ILE A C 1
ATOM 688 O O . ILE A 1 87 ? 6.316 -7.198 3.357 1.00 89.25 87 ILE A O 1
ATOM 692 N N . ARG A 1 88 ? 6.354 -7.746 1.177 1.00 88.69 88 ARG A N 1
ATOM 693 C CA . ARG A 1 88 ? 7.800 -7.575 1.036 1.00 88.69 88 ARG A CA 1
ATOM 694 C C . ARG A 1 88 ? 8.165 -6.112 0.824 1.00 88.69 88 ARG A C 1
ATOM 696 O O . ARG A 1 88 ? 7.550 -5.413 0.022 1.00 88.69 88 ARG A O 1
ATOM 703 N N . CYS A 1 89 ? 9.222 -5.668 1.496 1.00 89.56 89 CYS A N 1
ATOM 704 C CA . CYS A 1 89 ? 9.649 -4.273 1.446 1.00 89.56 89 CYS A CA 1
ATOM 705 C C . CYS A 1 89 ? 10.081 -3.830 0.046 1.00 89.56 89 CYS A C 1
ATOM 707 O O . CYS A 1 89 ? 9.762 -2.719 -0.358 1.00 89.56 89 CYS A O 1
ATOM 709 N N . ASN A 1 90 ? 10.729 -4.704 -0.730 1.00 89.12 90 ASN A N 1
ATOM 710 C CA . ASN A 1 90 ? 11.134 -4.387 -2.102 1.00 89.12 90 ASN A CA 1
ATOM 711 C C . ASN A 1 90 ? 9.940 -4.029 -3.005 1.00 89.12 90 ASN A C 1
ATOM 713 O O . ASN A 1 90 ? 10.036 -3.091 -3.786 1.00 89.12 90 ASN A O 1
ATOM 717 N N . VAL A 1 91 ? 8.806 -4.726 -2.873 1.00 88.75 91 VAL A N 1
ATOM 718 C CA . VAL A 1 91 ? 7.585 -4.431 -3.639 1.00 88.75 91 VAL A CA 1
ATOM 719 C C . VAL A 1 91 ? 7.015 -3.068 -3.278 1.00 88.75 91 VAL A C 1
ATOM 721 O O . VAL A 1 91 ? 6.541 -2.344 -4.147 1.00 88.75 91 VAL A O 1
ATOM 724 N N . VAL A 1 92 ? 7.103 -2.698 -2.005 1.00 91.31 92 VAL A N 1
ATOM 725 C CA . VAL A 1 92 ? 6.634 -1.398 -1.527 1.00 91.31 92 VAL A CA 1
ATOM 726 C C . VAL A 1 92 ? 7.516 -0.264 -2.038 1.00 91.31 92 VAL A C 1
ATOM 728 O O . VAL A 1 92 ? 6.996 0.779 -2.416 1.00 91.31 92 VAL A O 1
ATOM 731 N N . GLU A 1 93 ? 8.831 -0.455 -2.107 1.00 91.69 93 GLU A N 1
ATOM 732 C CA . GLU A 1 93 ? 9.709 0.569 -2.682 1.00 91.69 93 GLU A CA 1
ATOM 733 C C . GLU A 1 93 ? 9.523 0.708 -4.202 1.00 91.69 93 GLU A C 1
ATOM 735 O O . GLU A 1 93 ? 9.615 1.816 -4.711 1.00 91.69 93 GLU A O 1
ATOM 740 N N . MET A 1 94 ? 9.159 -0.356 -4.931 1.00 90.44 94 MET A N 1
ATOM 741 C CA . MET A 1 94 ? 8.887 -0.258 -6.378 1.00 90.44 94 MET A CA 1
ATOM 742 C C . MET A 1 94 ? 7.692 0.644 -6.728 1.00 90.44 94 MET A C 1
ATOM 744 O O . MET A 1 94 ? 7.622 1.154 -7.841 1.00 90.44 94 MET A O 1
ATOM 748 N N . VAL A 1 95 ? 6.745 0.863 -5.807 1.00 91.19 95 VAL A N 1
ATOM 749 C CA . VAL A 1 95 ? 5.625 1.796 -6.045 1.00 91.19 95 VAL A CA 1
ATOM 750 C C . VAL A 1 95 ? 5.962 3.244 -5.668 1.00 91.19 95 VAL A C 1
ATOM 752 O O . VAL A 1 95 ? 5.093 4.117 -5.753 1.00 91.19 95 VAL A O 1
ATOM 755 N N . ALA A 1 96 ? 7.201 3.515 -5.242 1.00 88.19 96 ALA A N 1
ATOM 756 C CA . ALA A 1 96 ? 7.657 4.858 -4.901 1.00 88.19 96 ALA A CA 1
ATOM 757 C C . ALA A 1 96 ? 7.738 5.785 -6.116 1.00 88.19 96 ALA A C 1
ATOM 759 O O . ALA A 1 96 ? 7.369 6.951 -5.999 1.00 88.19 96 ALA A O 1
ATOM 760 N N . ASP A 1 97 ? 8.130 5.241 -7.268 1.00 86.44 97 ASP A N 1
ATOM 761 C CA . ASP A 1 97 ? 8.344 5.985 -8.517 1.00 86.44 97 ASP A CA 1
ATOM 762 C C . ASP A 1 97 ? 7.038 6.443 -9.188 1.00 86.44 97 ASP A C 1
ATOM 764 O O . ASP A 1 97 ? 7.047 7.144 -10.197 1.00 86.44 97 ASP A O 1
ATOM 768 N N . ILE A 1 98 ? 5.890 6.038 -8.644 1.00 83.75 98 ILE A N 1
ATOM 769 C CA . ILE A 1 98 ? 4.580 6.421 -9.160 1.00 83.75 98 ILE A CA 1
ATOM 770 C C . ILE A 1 98 ? 4.246 7.816 -8.638 1.00 83.75 98 ILE A C 1
ATOM 772 O O . ILE A 1 98 ? 3.873 7.976 -7.470 1.00 83.75 98 ILE A O 1
ATOM 776 N N . GLU A 1 99 ? 4.379 8.808 -9.510 1.00 75.75 99 GLU A N 1
ATOM 777 C CA . GLU A 1 99 ? 3.927 10.185 -9.300 1.00 75.75 99 GLU A CA 1
ATOM 778 C C . GLU A 1 99 ? 2.473 10.371 -9.774 1.00 75.75 99 GLU A C 1
ATOM 780 O O . GLU A 1 99 ? 1.935 9.542 -10.513 1.00 75.75 99 GLU A O 1
ATOM 785 N N . GLY A 1 100 ? 1.823 11.433 -9.291 1.00 56.62 100 GLY A N 1
ATOM 786 C CA . GLY A 1 100 ? 0.444 11.803 -9.618 1.00 56.62 100 GLY A CA 1
ATOM 787 C C . GLY A 1 100 ? 0.337 13.270 -9.989 1.00 56.62 100 GLY A C 1
ATOM 788 O O . GLY A 1 100 ? 1.135 14.062 -9.438 1.00 56.62 100 GLY A O 1
#